Protein AF-A0A822D0L3-F1 (afdb_monomer)

Organism: NCBI:txid392032

Nearest PDB structures (foldseek):
  3aei-assembly1_A  TM=3.791E-01  e=2.012E+00  Thermococcus sp. JCM 11816
  3aei-assembly2_B  TM=3.860E-01  e=2.473E+00  Thermococcus sp. JCM 11816
  2zqm-assembly1_A  TM=3.230E-01  e=5.646E+00  Thermococcus sp. JCM 11816

pLDDT: mean 71.23, std 12.5, range [35.72, 86.5]

Foldseek 3Di:
DVVVVLVVLVVVQVVVLVVQLVVVVVVVVVVVVPDDDDDDDSVVRWDWDADPNGTHTDPPVVVVVVVVVVD

Mean predicted aligned error: 10.65 Å

Radius of gyration: 15.47 Å; Cα contacts (8 Å, |Δi|>4): 33; chains: 1; bounding box: 44×21×40 Å

Structure (mmCIF, N/CA/C/O backbone):
data_AF-A0A822D0L3-F1
#
_entry.id   AF-A0A822D0L3-F1
#
loop_
_atom_site.group_PDB
_atom_site.id
_atom_site.type_symbol
_atom_site.label_atom_id
_atom_site.label_alt_id
_atom_site.label_comp_id
_atom_site.label_asym_id
_atom_site.label_entity_id
_atom_site.label_seq_id
_atom_site.pdbx_PDB_ins_code
_atom_site.Cartn_x
_atom_site.Cartn_y
_atom_site.Cartn_z
_atom_site.occupancy
_atom_site.B_iso_or_equiv
_atom_site.auth_seq_id
_atom_site.auth_comp_id
_atom_site.auth_asym_id
_atom_site.auth_atom_id
_atom_site.pdbx_PDB_model_num
ATOM 1 N N . HIS A 1 1 ? 18.375 1.386 -16.851 1.00 63.16 1 HIS A N 1
ATOM 2 C CA . HIS A 1 1 ? 17.367 2.462 -16.702 1.00 63.16 1 HIS A CA 1
ATOM 3 C C . HIS A 1 1 ? 15.959 1.931 -16.433 1.00 63.16 1 HIS A C 1
ATOM 5 O O . HIS A 1 1 ? 15.428 2.241 -15.378 1.00 63.16 1 HIS A O 1
ATOM 11 N N . VAL A 1 2 ? 15.385 1.079 -17.295 1.00 62.16 2 VAL A N 1
ATOM 12 C CA . VAL A 1 2 ? 14.011 0.547 -17.125 1.00 62.16 2 VAL A CA 1
ATOM 13 C C . VAL A 1 2 ? 13.828 -0.250 -15.822 1.00 62.16 2 VAL A C 1
ATOM 15 O O . VAL A 1 2 ? 12.924 0.042 -15.049 1.00 62.16 2 VAL A O 1
ATOM 18 N N . ILE A 1 3 ? 14.743 -1.174 -15.506 1.00 65.69 3 ILE A N 1
ATOM 19 C CA . ILE A 1 3 ? 14.691 -1.974 -14.262 1.00 65.69 3 ILE A CA 1
ATOM 20 C C . ILE A 1 3 ? 14.811 -1.096 -13.001 1.00 65.69 3 ILE A C 1
ATOM 22 O O . ILE A 1 3 ? 14.189 -1.382 -11.980 1.00 65.69 3 ILE A O 1
ATOM 26 N N . GLY A 1 4 ? 15.585 -0.008 -13.071 1.00 69.50 4 GLY A N 1
ATOM 27 C CA . GLY A 1 4 ? 15.728 0.945 -11.966 1.00 69.50 4 GLY A CA 1
ATOM 28 C C . GLY A 1 4 ? 14.467 1.783 -11.745 1.00 69.50 4 GLY A C 1
ATOM 29 O O . GLY A 1 4 ? 14.074 2.003 -10.604 1.00 69.50 4 GLY A O 1
ATOM 30 N N . ALA A 1 5 ? 13.790 2.190 -12.825 1.00 71.19 5 ALA A N 1
ATOM 31 C CA . ALA A 1 5 ? 12.518 2.907 -12.747 1.00 71.19 5 ALA A CA 1
ATOM 32 C C . ALA A 1 5 ? 11.409 2.039 -12.127 1.00 71.19 5 ALA A C 1
ATOM 34 O O . ALA A 1 5 ? 10.663 2.519 -11.277 1.00 71.19 5 ALA A O 1
ATOM 35 N N . VAL A 1 6 ? 11.359 0.750 -12.482 1.00 72.06 6 VAL A N 1
ATOM 36 C CA . VAL A 1 6 ? 10.416 -0.214 -11.888 1.00 72.06 6 VAL A CA 1
ATOM 37 C C . VAL A 1 6 ? 10.685 -0.407 -10.392 1.00 72.06 6 VAL A C 1
ATOM 39 O O . VAL A 1 6 ? 9.747 -0.345 -9.602 1.00 72.06 6 VAL A O 1
ATOM 42 N N . HIS A 1 7 ? 11.948 -0.564 -9.975 1.00 70.69 7 HIS A N 1
ATOM 43 C CA . HIS A 1 7 ? 12.298 -0.671 -8.551 1.00 70.69 7 HIS A CA 1
ATOM 44 C C . HIS A 1 7 ? 11.968 0.597 -7.757 1.00 70.69 7 HIS A C 1
ATOM 46 O O . HIS A 1 7 ? 11.447 0.503 -6.648 1.00 70.69 7 HIS A O 1
ATOM 52 N N . CYS A 1 8 ? 12.241 1.777 -8.320 1.00 78.88 8 CYS A N 1
ATOM 53 C CA . CYS A 1 8 ? 11.899 3.053 -7.692 1.00 78.88 8 CYS A CA 1
ATOM 54 C C . CYS A 1 8 ? 10.381 3.181 -7.497 1.00 78.88 8 CYS A C 1
ATOM 56 O O . CYS A 1 8 ? 9.918 3.508 -6.407 1.00 78.88 8 CYS A O 1
ATOM 58 N N . HIS A 1 9 ? 9.602 2.838 -8.527 1.00 78.94 9 HIS A N 1
ATOM 59 C CA . HIS A 1 9 ? 8.146 2.872 -8.458 1.00 78.94 9 HIS A CA 1
ATOM 60 C C . HIS A 1 9 ? 7.591 1.879 -7.430 1.00 78.94 9 HIS A C 1
ATOM 62 O O . HIS A 1 9 ? 6.762 2.252 -6.604 1.00 78.94 9 HIS A O 1
ATOM 68 N N . LEU A 1 10 ? 8.111 0.647 -7.414 1.00 80.44 10 LEU A N 1
ATOM 69 C CA . LEU A 1 10 ? 7.748 -0.355 -6.413 1.00 80.44 10 LEU A CA 1
ATOM 70 C C . LEU A 1 10 ? 8.058 0.134 -4.990 1.00 80.44 10 LEU A C 1
ATOM 72 O O . LEU A 1 10 ? 7.227 -0.011 -4.099 1.00 80.44 10 LEU A O 1
ATOM 76 N N . GLY A 1 11 ? 9.219 0.764 -4.782 1.00 83.31 11 GLY A N 1
ATOM 77 C CA . GLY A 1 11 ? 9.599 1.350 -3.497 1.00 83.31 11 GLY A CA 1
ATOM 78 C C . GLY A 1 11 ? 8.637 2.446 -3.031 1.00 83.31 11 GLY A C 1
ATOM 79 O O . GLY A 1 11 ? 8.207 2.426 -1.877 1.00 83.31 11 GLY A O 1
ATOM 80 N N . ILE A 1 12 ? 8.248 3.358 -3.929 1.00 85.00 12 ILE A N 1
ATOM 81 C CA . ILE A 1 12 ? 7.272 4.422 -3.639 1.00 85.00 12 ILE A CA 1
ATOM 82 C C . ILE A 1 12 ? 5.923 3.816 -3.238 1.00 85.00 12 ILE A C 1
ATOM 84 O O . ILE A 1 12 ? 5.363 4.175 -2.205 1.00 85.00 12 ILE A O 1
ATOM 88 N N . VAL A 1 13 ? 5.435 2.850 -4.014 1.00 82.38 13 VAL A N 1
ATOM 89 C CA . VAL A 1 13 ? 4.140 2.196 -3.786 1.00 82.38 13 VAL A CA 1
ATOM 90 C C . VAL A 1 13 ? 4.125 1.435 -2.455 1.00 82.38 13 VAL A C 1
ATOM 92 O O . VAL A 1 13 ? 3.162 1.539 -1.695 1.00 82.38 13 VAL A O 1
ATOM 95 N N . CYS A 1 14 ? 5.211 0.737 -2.116 1.00 84.88 14 CYS A N 1
ATOM 96 C CA . CYS A 1 14 ? 5.367 0.077 -0.819 1.00 84.88 14 CYS A CA 1
ATOM 97 C C . CYS A 1 14 ? 5.400 1.074 0.350 1.00 84.88 14 CYS A C 1
ATOM 99 O O . CYS A 1 14 ? 4.770 0.832 1.382 1.00 84.88 14 CYS A O 1
ATOM 101 N N . ALA A 1 15 ? 6.112 2.196 0.207 1.00 84.81 15 ALA A N 1
ATOM 102 C CA . ALA A 1 15 ? 6.187 3.221 1.246 1.00 84.81 15 ALA A CA 1
ATOM 103 C C . ALA A 1 15 ? 4.818 3.876 1.499 1.00 84.81 15 ALA A C 1
ATOM 105 O O . ALA A 1 15 ? 4.409 4.040 2.651 1.00 84.81 15 ALA A O 1
ATOM 106 N N . GLU A 1 16 ? 4.076 4.198 0.436 1.00 84.12 16 GLU A N 1
ATOM 107 C CA . GLU A 1 16 ? 2.716 4.733 0.552 1.00 84.12 16 GLU A CA 1
ATOM 108 C C . GLU A 1 16 ? 1.754 3.744 1.212 1.00 84.12 16 GLU A C 1
ATOM 110 O O . GLU A 1 16 ? 0.991 4.119 2.106 1.00 84.12 16 GLU A O 1
ATOM 115 N N . ALA A 1 17 ? 1.831 2.471 0.830 1.00 84.81 17 ALA A N 1
ATOM 116 C CA . ALA A 1 17 ? 1.030 1.411 1.419 1.00 84.81 17 ALA A CA 1
ATOM 117 C C . ALA A 1 17 ? 1.282 1.241 2.926 1.00 84.81 17 ALA A C 1
ATOM 119 O O . ALA A 1 17 ? 0.332 1.167 3.711 1.00 84.81 17 ALA A O 1
ATOM 120 N N . MET A 1 18 ? 2.551 1.243 3.352 1.00 85.75 18 MET A N 1
ATOM 121 C CA . MET A 1 18 ? 2.902 1.206 4.777 1.00 85.75 18 MET A CA 1
ATOM 122 C C . MET A 1 18 ? 2.392 2.444 5.521 1.00 85.75 18 MET A C 1
ATOM 124 O O . MET A 1 18 ? 1.881 2.322 6.637 1.00 85.75 18 MET A O 1
ATOM 128 N N . ARG A 1 19 ? 2.475 3.631 4.904 1.00 86.50 19 ARG A N 1
ATOM 129 C CA . ARG A 1 19 ? 1.929 4.867 5.483 1.00 86.50 19 ARG A CA 1
ATOM 130 C C . ARG A 1 19 ? 0.422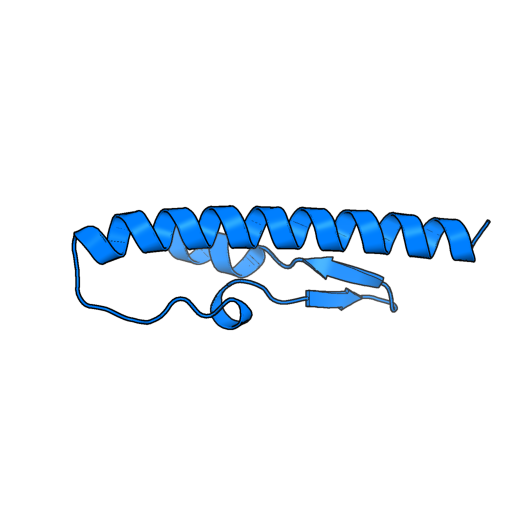 4.750 5.716 1.00 86.50 19 ARG A C 1
ATOM 132 O O . ARG A 1 19 ? -0.047 5.084 6.802 1.00 86.50 19 ARG A O 1
ATOM 139 N N . LEU A 1 20 ? -0.327 4.256 4.728 1.00 85.50 20 LEU A N 1
ATOM 140 C CA . LEU A 1 20 ? -1.777 4.076 4.832 1.00 85.50 20 LEU A CA 1
ATOM 141 C C . LEU A 1 20 ? -2.146 3.072 5.933 1.00 85.50 20 LEU A C 1
ATOM 143 O O . LEU A 1 20 ? -3.001 3.366 6.771 1.00 85.50 20 LEU A O 1
ATOM 147 N N . LEU A 1 21 ? -1.468 1.921 5.974 1.00 85.00 21 LEU A N 1
ATOM 148 C CA . LEU A 1 21 ? -1.676 0.908 7.011 1.00 85.00 21 LEU A CA 1
ATOM 149 C C . LEU A 1 21 ? -1.416 1.454 8.415 1.00 85.00 21 LEU A C 1
ATOM 151 O O . LEU A 1 21 ? -2.216 1.213 9.316 1.00 85.00 21 LEU A O 1
ATOM 155 N N . SER A 1 22 ? -0.339 2.223 8.594 1.00 85.06 22 SER A N 1
ATOM 156 C CA . SER A 1 22 ? -0.004 2.844 9.878 1.00 85.06 22 SER A CA 1
ATOM 157 C C . SER A 1 22 ? -1.112 3.788 10.362 1.00 85.06 22 SER A C 1
ATOM 159 O O . SER A 1 22 ? -1.569 3.682 11.502 1.00 85.06 22 SER A O 1
ATOM 161 N N . ILE A 1 23 ? -1.635 4.641 9.471 1.00 85.88 23 ILE A N 1
ATOM 162 C CA . ILE A 1 23 ? -2.747 5.553 9.784 1.00 85.88 23 ILE A CA 1
ATOM 163 C C . ILE A 1 23 ? -4.005 4.765 10.176 1.00 85.88 23 ILE A C 1
ATOM 165 O O . ILE A 1 23 ? -4.640 5.064 11.190 1.00 85.88 23 ILE A O 1
ATOM 169 N N . LYS A 1 24 ? -4.367 3.737 9.400 1.00 83.50 24 LYS A N 1
ATOM 170 C CA . LYS A 1 24 ? -5.537 2.887 9.677 1.00 83.50 24 LYS A CA 1
ATOM 171 C C . LYS A 1 24 ? -5.404 2.148 11.005 1.00 83.50 24 LYS A C 1
ATOM 173 O O . LYS A 1 24 ? -6.371 2.084 11.763 1.00 83.50 24 LYS A O 1
ATOM 178 N N . TYR A 1 25 ? -4.211 1.650 11.311 1.00 84.94 25 TYR A N 1
ATOM 179 C CA . TYR A 1 25 ? -3.913 0.978 12.569 1.00 84.94 25 TYR A CA 1
ATOM 180 C C . TYR A 1 25 ? -4.058 1.922 13.768 1.00 84.94 25 TYR A C 1
ATOM 182 O O . TYR A 1 25 ? -4.723 1.574 14.744 1.00 84.94 25 TYR A O 1
ATOM 190 N N . GLN A 1 26 ? -3.525 3.144 13.680 1.00 85.56 26 GLN A N 1
ATOM 191 C CA . GLN A 1 26 ? -3.694 4.164 14.721 1.00 85.56 26 GLN A CA 1
ATOM 192 C C . GLN A 1 26 ? -5.172 4.527 14.929 1.00 85.56 26 GLN A C 1
ATOM 194 O O . GLN A 1 26 ? -5.656 4.533 16.060 1.00 85.56 26 GLN A O 1
ATOM 199 N N . GLN A 1 27 ? -5.922 4.753 13.845 1.00 83.88 27 GLN A N 1
ATOM 200 C CA . GLN A 1 27 ? -7.364 5.022 13.917 1.00 83.88 27 GLN A CA 1
ATOM 201 C C . GLN A 1 27 ? -8.140 3.866 14.559 1.00 83.88 27 GLN A C 1
ATOM 203 O O . GLN A 1 27 ? -9.079 4.097 15.322 1.00 83.88 27 GLN A O 1
ATOM 208 N N . HIS A 1 28 ? -7.768 2.625 14.244 1.00 81.31 28 HIS A N 1
ATOM 209 C CA . HIS A 1 28 ? -8.375 1.435 14.823 1.00 81.31 28 HIS A CA 1
ATOM 210 C C . HIS A 1 28 ? -8.073 1.315 16.321 1.00 81.31 28 HIS A C 1
ATOM 212 O O . HIS A 1 28 ? -8.991 1.062 17.097 1.00 81.31 28 HIS A O 1
ATOM 218 N N . GLN A 1 29 ? -6.834 1.572 16.755 1.00 80.62 29 GLN A N 1
ATOM 219 C CA . GLN A 1 29 ? -6.489 1.594 18.180 1.00 80.62 29 GLN A CA 1
ATOM 220 C C . GLN A 1 29 ? -7.298 2.635 18.964 1.00 80.62 29 GLN A C 1
ATOM 222 O O . GLN A 1 29 ? -7.829 2.320 20.027 1.00 80.62 29 GLN A O 1
ATOM 227 N N . MET A 1 30 ? -7.465 3.846 18.420 1.00 78.50 30 MET A N 1
ATOM 228 C CA . MET A 1 30 ? -8.272 4.887 19.068 1.00 78.50 30 MET A CA 1
ATOM 229 C C . MET A 1 30 ? -9.756 4.499 19.171 1.00 78.50 30 MET A C 1
ATOM 231 O O . MET A 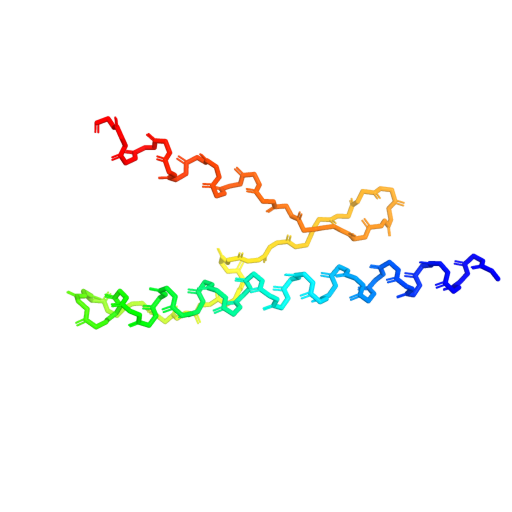1 30 ? -10.397 4.791 20.177 1.00 78.50 30 MET A O 1
ATOM 235 N N . LYS A 1 31 ? -10.307 3.815 18.157 1.00 71.50 31 LYS A N 1
ATOM 236 C CA . LYS A 1 31 ? -11.713 3.368 18.138 1.00 71.50 31 LYS A CA 1
ATOM 237 C C . LYS A 1 31 ? -11.976 2.138 19.007 1.00 71.50 31 LYS A C 1
ATOM 239 O O . LYS A 1 31 ? -13.012 2.086 19.663 1.00 71.50 31 LYS A O 1
ATOM 244 N N . ASN A 1 32 ? -11.052 1.178 19.057 1.00 62.91 32 ASN A N 1
ATOM 245 C CA . ASN A 1 32 ? -11.167 -0.006 19.917 1.00 62.91 32 ASN A CA 1
ATOM 246 C C . ASN A 1 32 ? -11.101 0.334 21.409 1.00 62.91 32 ASN A C 1
ATOM 248 O O . ASN A 1 32 ? -11.596 -0.439 22.227 1.00 62.91 32 ASN A O 1
ATOM 252 N N . LEU A 1 33 ? -10.542 1.494 21.770 1.00 59.81 33 LEU A N 1
ATOM 253 C CA . LEU A 1 33 ? -10.668 2.033 23.124 1.00 59.81 33 LEU A CA 1
ATOM 254 C C . LEU A 1 33 ? -12.129 2.382 23.487 1.00 59.81 33 LEU A C 1
ATOM 256 O O . LEU A 1 33 ? -12.452 2.446 24.668 1.00 59.81 33 LEU A O 1
ATOM 260 N N . GLN A 1 34 ? -13.003 2.612 22.495 1.00 57.94 34 GLN A N 1
ATOM 261 C CA . GLN A 1 34 ? -14.385 3.079 22.679 1.00 57.94 34 GLN A CA 1
ATOM 262 C C . GLN A 1 34 ? -15.472 2.053 22.314 1.00 57.94 34 GLN A C 1
ATOM 264 O O . GLN A 1 34 ? -16.596 2.188 22.792 1.00 57.94 34 GLN A O 1
ATOM 269 N N . SER A 1 35 ? -15.208 1.039 21.482 1.00 55.84 35 SER A N 1
ATOM 270 C CA . SER A 1 35 ? -16.235 0.055 21.108 1.00 55.84 35 SER A CA 1
ATOM 271 C C . SER A 1 35 ? -15.653 -1.288 20.656 1.00 55.84 35 SER A C 1
ATOM 273 O O . SER A 1 35 ? -14.570 -1.359 20.088 1.00 55.84 35 SER A O 1
ATOM 275 N N . SER A 1 36 ? -16.400 -2.352 20.952 1.00 51.94 36 SER A N 1
ATOM 276 C CA . SER A 1 36 ? -16.141 -3.783 20.745 1.00 51.94 36 SER A CA 1
ATOM 277 C C . SER A 1 36 ? -15.171 -4.197 19.614 1.00 51.94 36 SER A C 1
ATOM 279 O O . SER A 1 36 ? -15.504 -4.172 18.433 1.00 51.94 36 SER A O 1
ATOM 281 N N . LYS A 1 37 ? -14.021 -4.722 20.063 1.00 67.31 37 LYS A N 1
ATOM 282 C CA . LYS A 1 37 ? -13.062 -5.693 19.491 1.00 67.31 37 LYS A CA 1
ATOM 283 C C . LYS A 1 37 ? -13.434 -6.361 18.149 1.00 67.31 37 LYS A C 1
ATOM 285 O O . LYS A 1 37 ? -13.956 -7.475 18.137 1.00 67.31 37 LYS A O 1
ATOM 290 N N . GLN A 1 38 ? -12.987 -5.795 17.031 1.00 68.94 38 GLN A N 1
ATOM 291 C CA . GLN A 1 38 ? -12.482 -6.626 15.930 1.00 68.94 38 GLN A CA 1
ATOM 292 C C . GLN A 1 38 ? -10.947 -6.525 15.871 1.00 68.94 38 GLN A C 1
ATOM 294 O O . GLN A 1 38 ? -10.385 -5.490 16.238 1.00 68.94 38 GLN A O 1
ATOM 299 N N . PRO A 1 39 ? -10.238 -7.611 15.509 1.00 77.50 39 PRO A N 1
ATOM 300 C CA . PRO A 1 39 ? -8.800 -7.561 15.279 1.00 77.50 39 PRO A CA 1
ATOM 301 C C . PRO A 1 39 ? -8.504 -6.747 14.014 1.00 77.50 39 PRO A C 1
ATOM 303 O O . PRO A 1 39 ? -9.172 -6.920 12.998 1.00 77.50 39 PRO A O 1
ATOM 306 N N . PHE A 1 40 ? -7.488 -5.883 14.071 1.00 81.06 40 PHE A N 1
ATOM 307 C CA . PHE A 1 40 ? -7.022 -5.155 12.890 1.00 81.06 40 PHE A CA 1
ATOM 308 C C . PHE A 1 40 ? -6.398 -6.139 11.903 1.00 81.06 40 PHE A C 1
ATOM 310 O O . PHE A 1 40 ? -5.429 -6.817 12.251 1.00 81.06 40 PHE A O 1
ATOM 317 N N . LYS A 1 41 ? -6.922 -6.184 10.680 1.00 79.94 41 LYS A N 1
ATOM 318 C CA . LYS A 1 41 ? -6.385 -6.994 9.589 1.00 79.94 41 LYS A CA 1
ATOM 319 C C . LYS A 1 41 ? -5.897 -6.076 8.468 1.00 79.94 41 LYS A C 1
ATOM 321 O O . LYS A 1 41 ? -6.715 -5.375 7.875 1.00 79.94 41 LYS A O 1
ATOM 326 N N . PRO A 1 42 ? -4.584 -6.024 8.186 1.00 73.94 42 PRO A N 1
ATOM 327 C CA . PRO A 1 42 ? -4.028 -5.183 7.126 1.00 73.94 42 PRO A CA 1
ATOM 328 C C . PRO A 1 42 ? -4.715 -5.368 5.765 1.00 73.94 42 PRO A C 1
ATOM 330 O O . PRO A 1 42 ? -4.933 -4.387 5.053 1.00 73.94 42 PRO A O 1
ATOM 333 N N . GLU A 1 43 ? -5.100 -6.601 5.431 1.00 77.81 43 GLU A N 1
ATOM 334 C CA . GLU A 1 43 ? -5.780 -6.961 4.183 1.00 77.81 43 GLU A CA 1
ATOM 335 C C . GLU A 1 43 ? -7.156 -6.298 3.995 1.00 77.81 43 GLU A C 1
ATOM 337 O O . GLU A 1 43 ? -7.566 -6.075 2.860 1.00 77.81 43 GLU A O 1
ATOM 342 N N . ASP A 1 44 ? -7.836 -5.900 5.076 1.00 77.88 44 ASP A N 1
ATOM 343 C CA . ASP A 1 44 ? -9.130 -5.201 5.006 1.00 77.88 44 ASP A CA 1
ATOM 344 C C . ASP A 1 44 ? -8.969 -3.697 4.705 1.00 77.88 44 ASP A C 1
ATOM 346 O O . ASP A 1 44 ? -9.939 -2.974 4.453 1.00 77.88 44 ASP A O 1
ATOM 350 N N . HIS A 1 45 ? -7.737 -3.188 4.776 1.00 76.38 45 HIS A N 1
ATOM 351 C CA . HIS A 1 45 ? -7.433 -1.759 4.744 1.00 76.38 45 HIS A CA 1
ATOM 352 C C . HIS A 1 45 ? -6.511 -1.348 3.602 1.00 76.38 45 HIS A C 1
ATOM 354 O O . HIS A 1 45 ? -6.429 -0.157 3.294 1.00 76.38 45 HIS A O 1
ATOM 360 N N . LEU A 1 46 ? -5.832 -2.308 2.980 1.00 74.94 46 LEU A N 1
ATOM 361 C CA . LEU A 1 46 ? -4.888 -2.069 1.906 1.00 74.94 46 LEU A CA 1
ATOM 362 C C . LEU A 1 46 ? -5.110 -3.073 0.777 1.00 74.94 46 LEU A C 1
A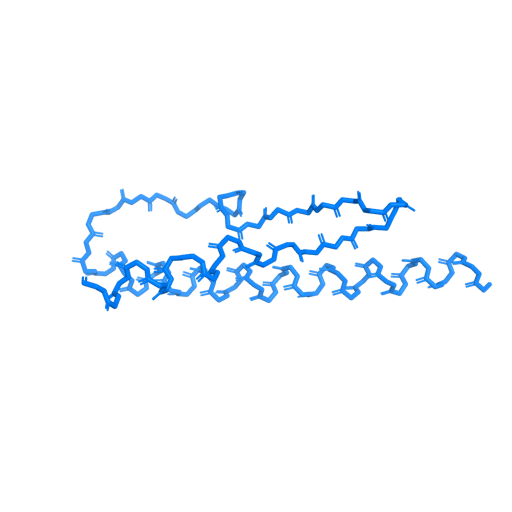TOM 364 O O . LEU A 1 46 ? -4.991 -4.279 0.966 1.00 74.94 46 LEU A O 1
ATOM 368 N N . HIS A 1 47 ? -5.376 -2.551 -0.417 1.00 74.38 47 HIS A N 1
ATOM 369 C CA . HIS A 1 47 ? -5.480 -3.335 -1.639 1.00 74.38 47 HIS A CA 1
ATOM 370 C C . HIS A 1 47 ? -4.460 -2.803 -2.648 1.00 74.38 47 HIS A C 1
ATOM 372 O O . HIS A 1 47 ? -4.520 -1.633 -3.037 1.00 74.38 47 HIS A O 1
ATOM 378 N N . PHE A 1 48 ? -3.529 -3.661 -3.064 1.00 71.75 48 PHE A N 1
ATOM 379 C CA . PHE A 1 48 ? -2.650 -3.381 -4.195 1.00 71.75 48 PHE A CA 1
ATOM 380 C C . PHE A 1 48 ? -3.348 -3.805 -5.480 1.00 71.75 48 PHE A C 1
ATOM 382 O O . PHE A 1 48 ? -3.656 -4.982 -5.664 1.00 71.75 48 PHE A O 1
ATOM 389 N N . ASN A 1 49 ? -3.570 -2.846 -6.369 1.00 71.50 49 ASN A N 1
ATOM 390 C CA . ASN A 1 49 ? -4.071 -3.104 -7.709 1.00 71.50 49 ASN A CA 1
ATOM 391 C C . ASN A 1 49 ? -2.922 -2.957 -8.708 1.00 71.50 49 ASN A C 1
ATOM 393 O O . ASN A 1 49 ? -1.982 -2.200 -8.480 1.00 71.50 49 ASN A O 1
ATOM 397 N N . PHE A 1 50 ? -2.986 -3.685 -9.819 1.00 72.88 50 PHE A N 1
ATOM 398 C CA . PHE A 1 50 ? -1.955 -3.651 -10.853 1.00 72.88 50 PHE A CA 1
ATOM 399 C C . PHE A 1 50 ? -2.565 -3.129 -12.152 1.00 72.88 50 PHE A C 1
ATOM 401 O O . PHE A 1 50 ? -3.465 -3.756 -12.707 1.00 72.88 50 PHE A O 1
ATOM 408 N N . TYR A 1 51 ? -2.076 -1.991 -12.647 1.00 69.75 51 TYR A N 1
ATOM 409 C CA . TYR A 1 51 ? -2.479 -1.428 -13.938 1.00 69.75 51 TYR A CA 1
ATOM 410 C C . TYR A 1 51 ? -1.286 -1.462 -14.891 1.00 69.75 51 TYR A C 1
ATOM 412 O O . TYR A 1 51 ? -0.223 -0.934 -14.572 1.00 69.75 51 TYR A O 1
ATOM 420 N N . LEU A 1 52 ? -1.436 -2.131 -16.042 1.00 72.06 52 LEU A N 1
ATOM 421 C CA . LEU A 1 52 ? -0.353 -2.350 -17.019 1.00 72.06 52 LEU A CA 1
ATOM 422 C C . LEU A 1 52 ? 0.935 -2.944 -16.398 1.00 72.06 52 LEU A C 1
ATOM 424 O O . LEU A 1 52 ? 2.045 -2.612 -16.805 1.00 72.06 52 LEU A O 1
ATOM 428 N N . GLY A 1 53 ? 0.791 -3.816 -15.393 1.00 74.12 53 GLY A N 1
ATOM 429 C CA . GLY A 1 53 ? 1.912 -4.455 -14.689 1.00 74.12 53 GLY A CA 1
ATOM 430 C C . GLY A 1 53 ? 2.580 -3.599 -13.606 1.00 74.12 53 GLY A C 1
ATOM 431 O O . GLY A 1 53 ? 3.502 -4.077 -12.949 1.00 74.12 53 GLY A O 1
ATOM 432 N N . LEU A 1 54 ? 2.114 -2.366 -13.379 1.00 71.06 54 LEU A N 1
ATOM 433 C CA . LEU A 1 54 ? 2.619 -1.483 -12.328 1.00 71.06 54 LEU A CA 1
ATOM 434 C C . LEU A 1 54 ? 1.694 -1.526 -11.101 1.00 71.06 54 LEU A C 1
ATOM 436 O O . LEU A 1 54 ? 0.480 -1.344 -11.256 1.00 71.06 54 LEU A O 1
ATOM 440 N N . PRO A 1 55 ? 2.231 -1.782 -9.893 1.00 74.56 55 PRO A N 1
ATOM 441 C CA . PRO A 1 55 ? 1.435 -1.773 -8.675 1.00 74.56 55 PRO A CA 1
ATOM 442 C C . PRO A 1 55 ? 1.029 -0.340 -8.325 1.00 74.56 55 PRO A C 1
ATOM 444 O O . PRO A 1 55 ? 1.828 0.582 -8.446 1.00 74.56 55 PRO A O 1
ATOM 447 N N . TYR A 1 56 ? -0.191 -0.148 -7.841 1.00 76.88 56 TYR A N 1
ATOM 448 C CA . TYR A 1 56 ? -0.646 1.107 -7.256 1.00 76.88 56 TYR A CA 1
ATOM 449 C C . TYR A 1 56 ? -1.605 0.840 -6.091 1.00 76.88 56 TYR A C 1
ATOM 451 O O . TYR A 1 56 ? -2.239 -0.216 -6.003 1.00 76.88 56 TYR A O 1
ATOM 459 N N . VAL A 1 57 ? -1.702 1.806 -5.178 1.00 73.94 57 VAL A N 1
ATOM 460 C CA . VAL A 1 57 ? -2.614 1.751 -4.029 1.00 73.94 57 VAL A CA 1
ATOM 461 C C . VAL A 1 57 ? -3.929 2.436 -4.404 1.00 73.94 57 VAL A C 1
ATOM 463 O O . VAL A 1 57 ? -3.929 3.588 -4.837 1.00 73.94 57 VAL A O 1
ATOM 466 N N . ASP A 1 58 ? -5.056 1.740 -4.249 1.00 71.06 58 ASP A N 1
ATOM 467 C CA . ASP A 1 58 ? -6.383 2.288 -4.550 1.00 71.06 58 ASP A CA 1
ATOM 468 C C . ASP A 1 58 ? -7.055 2.888 -3.304 1.00 71.06 58 ASP A C 1
ATOM 470 O O . ASP A 1 58 ? -7.467 2.180 -2.385 1.00 71.06 58 ASP A O 1
ATOM 474 N N . TY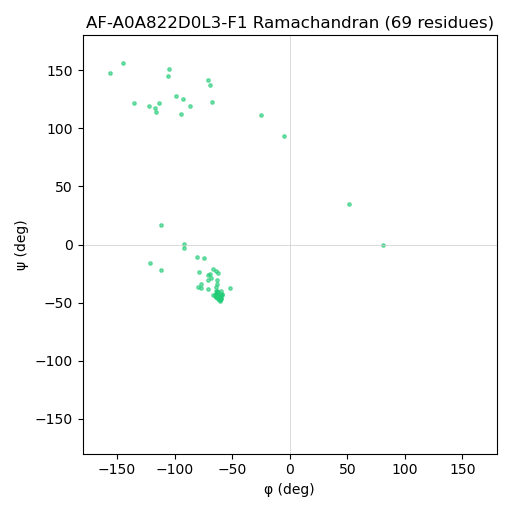R A 1 59 ? -7.212 4.214 -3.305 1.00 67.62 59 TYR A N 1
ATOM 475 C CA . TYR A 1 59 ? -7.841 4.983 -2.225 1.00 67.62 59 TYR A CA 1
ATOM 476 C C . TYR A 1 59 ? -9.359 5.188 -2.414 1.00 67.62 59 TYR A C 1
ATOM 478 O O . TYR A 1 59 ? -10.015 5.841 -1.597 1.00 67.62 59 TYR A O 1
ATOM 486 N N . SER A 1 60 ? -9.960 4.662 -3.487 1.00 66.31 60 SER A N 1
ATOM 487 C CA . SER A 1 60 ? -11.334 4.999 -3.898 1.00 66.31 60 SER A CA 1
ATOM 488 C C . SER A 1 60 ? -12.394 4.597 -2.866 1.00 66.31 60 SER A C 1
ATOM 490 O O . SER A 1 60 ? -13.405 5.288 -2.708 1.00 66.31 60 SER A O 1
ATOM 492 N N . LYS A 1 61 ? -12.148 3.524 -2.101 1.00 60.25 61 LYS A N 1
ATOM 493 C CA . LYS A 1 61 ? -13.067 3.046 -1.053 1.00 60.25 61 LYS A CA 1
ATOM 494 C C . LYS A 1 61 ? -13.122 3.960 0.181 1.00 60.25 61 LYS A C 1
ATOM 496 O O . LYS A 1 61 ? -14.165 4.024 0.827 1.00 60.25 61 LYS A O 1
ATOM 501 N N . GLU A 1 62 ? -12.072 4.732 0.483 1.00 58.56 62 GLU A N 1
ATOM 502 C CA . GLU A 1 62 ? -12.092 5.695 1.603 1.00 58.56 62 GLU A CA 1
ATOM 503 C C . GLU A 1 62 ? -12.985 6.912 1.328 1.00 58.56 62 GLU A C 1
ATOM 505 O O . GLU A 1 62 ? -13.588 7.472 2.248 1.00 58.56 62 GLU A O 1
ATOM 510 N N . LYS A 1 63 ? -13.121 7.314 0.058 1.00 53.47 63 LYS A N 1
ATOM 511 C CA . LYS A 1 63 ? -13.910 8.495 -0.321 1.00 53.47 63 LYS A CA 1
ATOM 512 C C . LYS A 1 63 ? -15.416 8.290 -0.106 1.00 53.47 63 LYS A C 1
ATOM 514 O O . LYS A 1 63 ? -16.136 9.262 0.113 1.00 53.47 63 LYS A O 1
ATOM 519 N N . GLN A 1 64 ? -15.895 7.042 -0.129 1.00 49.94 64 GLN A N 1
ATOM 520 C CA . GLN A 1 64 ? -17.305 6.716 0.111 1.00 49.94 64 GLN A CA 1
ATOM 521 C C . GLN A 1 64 ? -17.674 6.707 1.600 1.00 49.94 64 GLN A C 1
ATOM 523 O O . GLN A 1 64 ? -18.748 7.189 1.958 1.00 49.94 64 GLN A O 1
ATOM 528 N N . THR A 1 65 ? -16.788 6.248 2.490 1.00 49.66 65 THR A N 1
ATOM 529 C CA . THR A 1 65 ? -17.113 6.138 3.925 1.00 49.66 65 THR A CA 1
ATOM 530 C C . THR A 1 65 ? -17.276 7.504 4.602 1.00 49.66 65 THR A C 1
ATOM 532 O O . THR A 1 65 ? -18.058 7.634 5.540 1.00 49.66 65 THR A O 1
ATOM 535 N N . ASN A 1 66 ? -16.587 8.540 4.110 1.00 48.16 66 ASN A N 1
ATOM 536 C CA . ASN A 1 66 ? -16.742 9.909 4.616 1.00 48.16 66 ASN A CA 1
ATOM 537 C C . ASN A 1 66 ? -17.992 10.629 4.084 1.00 48.16 66 ASN A C 1
ATOM 539 O O . ASN A 1 66 ? -18.479 11.533 4.752 1.00 48.16 66 ASN A O 1
ATOM 543 N N . LYS A 1 67 ? -18.551 10.234 2.930 1.00 44.31 67 LYS A N 1
ATOM 544 C CA . LYS A 1 67 ? -19.820 10.807 2.442 1.00 44.31 67 LYS A CA 1
ATOM 545 C C . LYS A 1 67 ? -21.040 10.246 3.175 1.00 44.31 67 LYS A C 1
ATOM 547 O O . LYS A 1 67 ? -21.977 10.991 3.422 1.00 44.31 67 LYS A O 1
ATOM 552 N N . ALA A 1 68 ? -21.008 8.973 3.571 1.00 47.69 68 ALA A N 1
ATOM 553 C CA . ALA A 1 68 ? -22.125 8.328 4.270 1.00 47.69 68 ALA A CA 1
ATOM 554 C C . ALA A 1 68 ? -22.285 8.759 5.744 1.00 47.69 68 ALA A C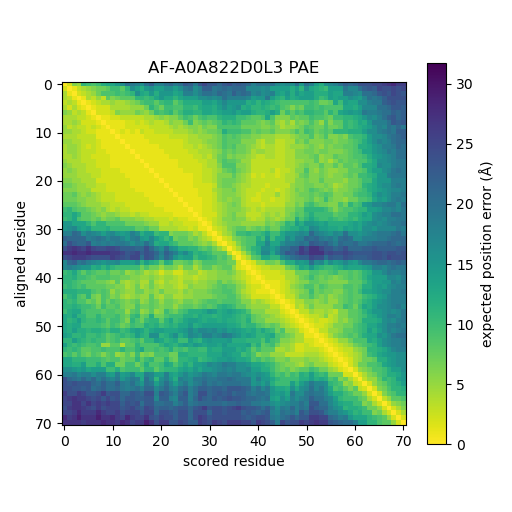 1
ATOM 556 O O . ALA A 1 68 ? -23.295 8.449 6.358 1.00 47.69 68 ALA A O 1
ATOM 557 N N . LYS A 1 69 ? -21.300 9.460 6.326 1.00 43.62 69 LYS A N 1
ATOM 558 C CA . LYS A 1 69 ? -21.379 10.017 7.690 1.00 43.62 69 LYS A CA 1
ATOM 559 C C . LYS A 1 69 ? -21.904 11.458 7.757 1.00 43.62 69 LYS A C 1
ATOM 561 O O . LYS A 1 69 ? -22.003 11.994 8.854 1.00 43.62 69 LYS A O 1
ATOM 566 N N . ILE A 1 70 ? -22.183 12.088 6.612 1.00 48.22 70 ILE A N 1
ATOM 567 C CA . ILE A 1 70 ? -22.638 13.490 6.515 1.00 48.22 70 ILE A CA 1
ATOM 568 C C . ILE A 1 70 ? -24.105 13.557 6.025 1.00 48.22 70 ILE A C 1
ATOM 570 O O . ILE A 1 70 ? -24.566 14.601 5.579 1.00 48.22 70 ILE A O 1
ATOM 574 N N . GLN A 1 71 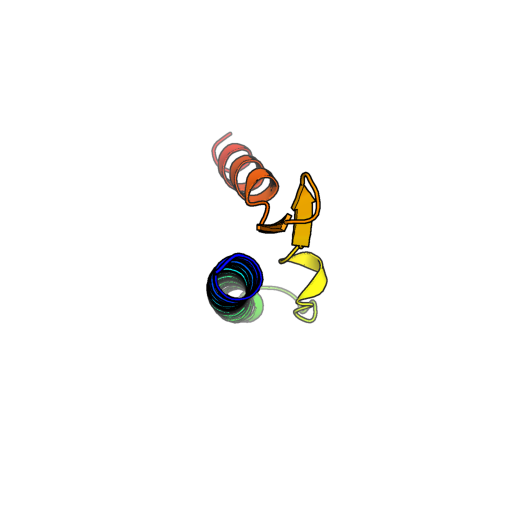? -24.857 12.453 6.095 1.00 35.72 71 GLN A N 1
ATOM 575 C CA . GLN A 1 71 ? -26.307 12.441 5.863 1.00 35.72 71 GLN A CA 1
ATOM 576 C C . GLN A 1 71 ? -27.047 12.011 7.120 1.00 35.72 71 GLN A C 1
A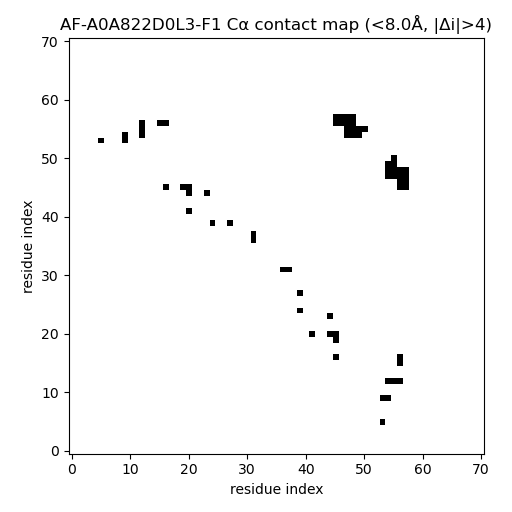TOM 578 O O . GLN A 1 71 ? -26.570 11.052 7.767 1.00 35.72 71 GLN A O 1
#

Solvent-accessible surface area (backbone atoms only — not comparable to full-atom values): 4463 Å² total; per-residue (Å²): 108,71,72,55,52,52,52,53,49,52,50,52,42,51,53,52,50,52,52,52,50,52,54,52,51,53,55,47,56,62,46,51,77,74,47,88,82,73,83,92,53,68,76,83,76,53,56,82,43,70,60,97,86,4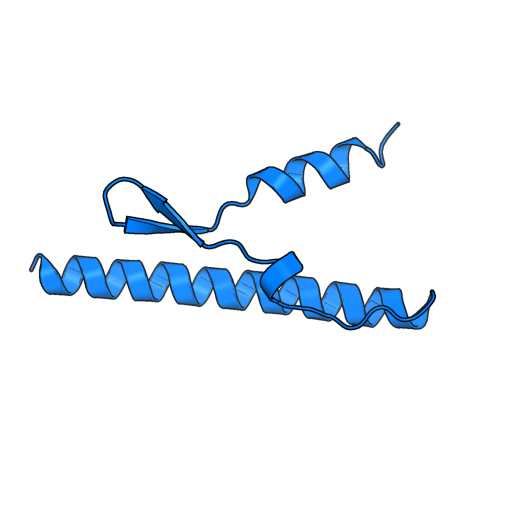2,71,40,75,69,63,72,72,61,64,53,62,64,56,67,72,76,112

S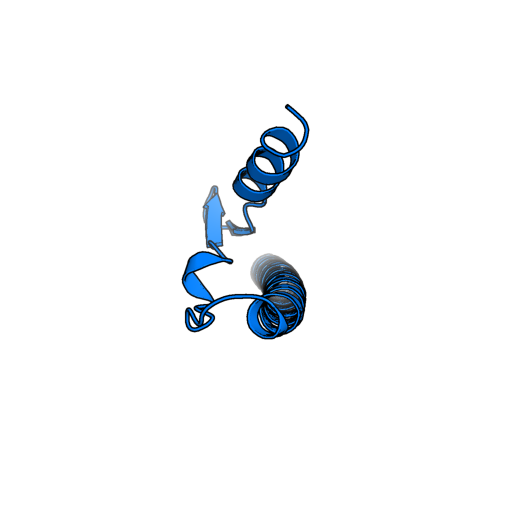equence (71 aa):
HVIGAVHCHLGIVCAEAMRLLSIKYQQHQMKNLQSSKQPFKPEDHLHFNFYLGLPYVDYSKEKQTNKAKIQ

Secondary structure (DSSP, 8-state):
-HHHHHHHHHHHHHHHHHHHHHHHHHHHHHHHTTS------GGGT--EEEETTEEEE--HHHHHHHHTT--